Protein AF-A0A7T2W1K3-F1 (afdb_monomer_lite)

Structure (mmCIF, N/CA/C/O backbone):
data_AF-A0A7T2W1K3-F1
#
_entry.id   AF-A0A7T2W1K3-F1
#
loop_
_atom_site.group_PDB
_atom_site.id
_atom_site.type_symbol
_atom_site.label_atom_id
_atom_site.label_alt_id
_atom_site.label_comp_id
_atom_site.label_asym_id
_atom_site.label_entity_id
_atom_site.label_seq_id
_atom_site.pdbx_PDB_ins_code
_atom_site.Cartn_x
_atom_site.Cartn_y
_atom_site.Cartn_z
_atom_site.occupancy
_atom_site.B_iso_or_equiv
_atom_site.auth_seq_id
_atom_site.auth_comp_id
_atom_site.auth_asym_id
_atom_site.auth_atom_id
_atom_site.pdbx_PDB_model_num
ATOM 1 N N . MET A 1 1 ? 11.209 19.330 5.277 1.00 64.25 1 MET A N 1
ATOM 2 C CA . MET A 1 1 ? 10.875 17.981 4.778 1.00 64.25 1 MET A CA 1
ATOM 3 C C . MET A 1 1 ? 11.092 18.013 3.277 1.00 64.25 1 MET A C 1
ATOM 5 O O . MET A 1 1 ? 10.653 18.981 2.669 1.00 64.25 1 MET A O 1
ATOM 9 N N . THR A 1 2 ? 11.843 17.074 2.703 1.00 79.69 2 THR A N 1
ATOM 10 C CA . THR A 1 2 ? 11.969 16.962 1.237 1.00 79.69 2 THR A CA 1
ATOM 11 C C . THR A 1 2 ? 10.928 15.977 0.710 1.00 79.69 2 THR A C 1
ATOM 13 O O . THR A 1 2 ? 10.416 15.162 1.483 1.00 79.69 2 THR A O 1
ATOM 16 N N . ILE A 1 3 ? 10.615 16.032 -0.584 1.00 81.31 3 ILE A N 1
ATOM 17 C CA . ILE A 1 3 ? 9.674 15.090 -1.210 1.00 81.31 3 ILE A CA 1
ATOM 18 C C . ILE A 1 3 ? 10.182 13.650 -1.051 1.00 81.31 3 ILE A C 1
ATOM 20 O O . ILE A 1 3 ? 9.416 12.759 -0.705 1.00 81.31 3 ILE A O 1
ATOM 24 N N . GLU A 1 4 ? 11.488 13.430 -1.189 1.00 81.81 4 GLU A N 1
ATOM 25 C CA . GLU A 1 4 ? 12.120 12.120 -1.008 1.00 81.81 4 GLU A CA 1
ATOM 26 C C . GLU A 1 4 ? 11.916 11.583 0.412 1.00 81.81 4 GLU A C 1
ATOM 28 O O . GLU A 1 4 ? 11.613 10.406 0.595 1.00 81.81 4 GLU A O 1
ATOM 33 N N . SER A 1 5 ? 12.035 12.452 1.426 1.00 86.06 5 SER A N 1
ATOM 34 C CA . SER A 1 5 ? 11.860 12.051 2.827 1.00 86.06 5 SER A CA 1
ATOM 35 C C . SER A 1 5 ? 10.435 11.590 3.155 1.00 86.06 5 SER A C 1
ATOM 37 O O . SER A 1 5 ? 10.243 10.891 4.145 1.00 86.06 5 SER A O 1
ATOM 39 N N . LEU A 1 6 ? 9.451 11.942 2.319 1.00 89.94 6 LEU A N 1
ATOM 40 C CA . LEU A 1 6 ? 8.060 11.533 2.486 1.00 89.94 6 LEU A CA 1
ATOM 41 C C . LEU A 1 6 ? 7.854 10.042 2.191 1.00 89.94 6 LEU A C 1
ATOM 43 O O . LEU A 1 6 ? 7.043 9.388 2.838 1.00 89.94 6 LEU A O 1
ATOM 47 N N . PHE A 1 7 ? 8.602 9.500 1.228 1.00 94.69 7 PHE A N 1
ATOM 48 C CA . PHE A 1 7 ? 8.364 8.163 0.680 1.00 94.69 7 PHE A CA 1
ATOM 49 C C . PHE A 1 7 ? 9.240 7.066 1.281 1.00 94.69 7 PHE A C 1
ATOM 51 O O . PHE A 1 7 ? 9.104 5.910 0.884 1.00 94.69 7 PHE A O 1
ATOM 58 N N . VAL A 1 8 ? 10.113 7.400 2.237 1.00 94.81 8 VAL A N 1
ATOM 59 C CA . VAL A 1 8 ? 11.071 6.456 2.841 1.00 94.81 8 VAL A CA 1
ATOM 60 C C . VAL A 1 8 ? 10.370 5.190 3.331 1.00 94.81 8 VAL A C 1
ATOM 62 O O . VAL A 1 8 ? 10.750 4.100 2.920 1.00 94.81 8 VAL A O 1
ATOM 65 N N . THR A 1 9 ? 9.294 5.321 4.114 1.00 95.75 9 THR A N 1
ATOM 66 C CA . THR A 1 9 ? 8.572 4.166 4.672 1.00 95.75 9 THR A CA 1
ATOM 67 C C . THR A 1 9 ? 8.026 3.236 3.589 1.00 95.75 9 THR A C 1
ATOM 69 O O . THR A 1 9 ? 8.221 2.025 3.659 1.00 95.75 9 THR A O 1
ATOM 72 N N . SER A 1 10 ? 7.377 3.777 2.558 1.00 97.31 10 SER A N 1
ATOM 73 C CA . SER A 1 10 ? 6.815 2.953 1.484 1.00 97.31 10 SER A CA 1
ATOM 74 C C . SER A 1 10 ? 7.897 2.340 0.596 1.00 97.31 10 SER A C 1
ATOM 76 O O . SER A 1 10 ? 7.746 1.206 0.153 1.00 97.31 10 SER A O 1
ATOM 78 N N . MET A 1 11 ? 9.012 3.040 0.372 1.00 97.31 11 MET A N 1
ATOM 79 C CA . MET A 1 11 ? 10.154 2.488 -0.363 1.00 97.31 11 MET A CA 1
ATOM 80 C C . MET A 1 11 ? 10.834 1.351 0.404 1.00 97.31 11 MET A C 1
ATOM 82 O O . MET A 1 11 ? 11.150 0.329 -0.197 1.00 97.31 11 MET A O 1
ATOM 86 N N . GLU A 1 12 ? 10.994 1.473 1.724 1.00 97.44 12 GLU A N 1
ATOM 87 C CA . GLU A 1 12 ? 11.511 0.394 2.578 1.00 97.44 12 GLU A CA 1
ATOM 88 C C . GLU A 1 12 ? 10.615 -0.850 2.531 1.00 97.44 12 GLU A C 1
ATOM 90 O O . GLU A 1 12 ? 11.118 -1.974 2.451 1.00 97.44 12 GLU A O 1
ATOM 95 N N . ILE A 1 13 ? 9.291 -0.654 2.527 1.00 97.62 13 ILE A N 1
ATOM 96 C CA . ILE A 1 13 ? 8.320 -1.736 2.332 1.00 97.62 13 ILE A CA 1
ATOM 97 C C . ILE A 1 13 ? 8.559 -2.410 0.981 1.00 97.62 13 ILE A C 1
ATOM 99 O O . ILE A 1 13 ? 8.788 -3.616 0.956 1.00 97.62 13 ILE A O 1
ATOM 103 N N . ILE A 1 14 ? 8.559 -1.649 -0.120 1.00 97.88 14 ILE A N 1
ATOM 104 C CA . ILE A 1 14 ? 8.730 -2.194 -1.474 1.00 97.88 14 ILE A CA 1
ATOM 105 C C . ILE A 1 14 ? 10.069 -2.917 -1.614 1.00 97.88 14 ILE A C 1
ATOM 107 O O . ILE A 1 14 ? 10.123 -3.982 -2.222 1.00 97.88 14 ILE A O 1
ATOM 111 N N . ASP A 1 15 ? 11.158 -2.369 -1.073 1.00 97.44 15 ASP A N 1
ATOM 112 C CA . ASP A 1 15 ? 12.503 -2.928 -1.220 1.00 97.44 15 ASP A CA 1
ATOM 113 C C . ASP A 1 15 ? 12.709 -4.203 -0.387 1.00 97.44 15 ASP A C 1
ATOM 115 O O . ASP A 1 15 ? 13.547 -5.035 -0.745 1.00 97.44 15 ASP A O 1
ATOM 119 N N . SER A 1 16 ? 11.878 -4.440 0.632 1.00 96.44 16 SER A N 1
ATOM 120 C CA . SER A 1 16 ? 11.905 -5.663 1.433 1.00 96.44 16 SER A CA 1
ATOM 121 C C . SER A 1 16 ? 11.659 -6.938 0.611 1.00 96.44 16 SER A C 1
ATOM 123 O O . SER A 1 16 ? 10.907 -6.962 -0.368 1.00 96.44 16 SER A O 1
ATOM 125 N N . ASN A 1 17 ? 12.270 -8.045 1.042 1.00 94.25 17 ASN A N 1
ATOM 126 C CA . ASN A 1 17 ? 12.064 -9.374 0.451 1.00 94.25 17 ASN A CA 1
ATOM 127 C C . ASN A 1 17 ? 10.716 -10.000 0.833 1.00 94.25 17 ASN A C 1
ATOM 129 O O . ASN A 1 17 ? 10.341 -11.023 0.270 1.00 94.25 17 ASN A O 1
ATOM 133 N N . ILE A 1 18 ? 10.013 -9.419 1.808 1.00 93.19 18 ILE A N 1
ATOM 134 C CA . ILE A 1 18 ? 8.707 -9.910 2.257 1.00 93.19 18 ILE A CA 1
ATOM 135 C C . ILE A 1 18 ? 7.543 -9.240 1.527 1.00 93.19 18 ILE A C 1
ATOM 137 O O . ILE A 1 18 ? 6.429 -9.741 1.625 1.00 93.19 18 ILE A O 1
ATOM 141 N N . PHE A 1 19 ? 7.780 -8.135 0.810 1.00 95.88 19 PHE A N 1
ATOM 142 C CA . PHE A 1 19 ? 6.739 -7.399 0.096 1.00 95.88 19 PHE A CA 1
ATOM 143 C C . PHE A 1 19 ? 5.984 -8.323 -0.858 1.00 95.88 19 PHE A C 1
ATOM 145 O O . PHE A 1 19 ? 6.582 -8.879 -1.778 1.00 95.88 19 PHE A O 1
ATOM 152 N N . LEU A 1 20 ? 4.684 -8.500 -0.604 1.00 94.69 20 LEU A N 1
ATOM 153 C CA . LEU A 1 20 ? 3.807 -9.404 -1.354 1.00 94.69 20 LEU A CA 1
ATOM 154 C C . LEU A 1 20 ? 4.356 -10.840 -1.490 1.00 94.69 20 LEU A C 1
ATOM 156 O O . LEU A 1 20 ? 4.125 -11.506 -2.496 1.00 94.69 20 LEU A O 1
ATOM 160 N N . ALA A 1 21 ? 5.071 -11.332 -0.473 1.00 92.25 21 ALA A N 1
ATOM 161 C CA . ALA A 1 21 ? 5.617 -12.691 -0.437 1.00 92.25 21 ALA A CA 1
ATOM 162 C C . ALA A 1 21 ? 4.679 -13.723 0.227 1.00 92.25 21 ALA A C 1
ATOM 164 O O . ALA A 1 21 ? 5.014 -14.905 0.282 1.00 92.25 21 ALA A O 1
ATOM 165 N N . GLY A 1 22 ? 3.530 -13.296 0.771 1.00 83.25 22 GLY A N 1
ATOM 166 C CA . GLY A 1 22 ? 2.512 -14.203 1.315 1.00 83.25 22 GLY A CA 1
ATOM 167 C C . GLY A 1 22 ? 2.875 -14.866 2.645 1.00 83.25 22 GLY A C 1
ATOM 168 O O . GLY A 1 22 ? 2.473 -16.011 2.897 1.00 83.25 22 GLY A O 1
ATOM 169 N N . ASN A 1 23 ? 3.626 -14.172 3.505 1.00 81.94 23 ASN A N 1
ATOM 170 C CA . ASN A 1 23 ? 3.932 -14.664 4.850 1.00 81.94 23 ASN A CA 1
ATOM 171 C C . ASN A 1 23 ? 2.676 -14.702 5.739 1.00 81.94 23 ASN A C 1
ATOM 173 O O . ASN A 1 23 ? 1.587 -14.277 5.362 1.00 81.94 23 ASN A O 1
ATOM 177 N N . THR A 1 24 ? 2.808 -15.288 6.927 1.00 75.25 24 THR A N 1
ATOM 178 C CA . THR A 1 24 ? 1.714 -15.334 7.903 1.00 75.25 24 THR A CA 1
ATOM 179 C C . THR A 1 24 ? 1.415 -13.935 8.428 1.00 75.25 24 THR A C 1
ATOM 181 O O . THR A 1 24 ? 2.339 -13.238 8.840 1.00 75.25 24 THR A O 1
ATOM 184 N N . ILE A 1 25 ? 0.131 -13.576 8.468 1.00 75.31 25 ILE A N 1
ATOM 185 C CA . ILE A 1 25 ? -0.345 -12.339 9.090 1.00 75.31 25 ILE A CA 1
ATOM 186 C C . ILE A 1 25 ? -0.901 -12.631 10.477 1.00 75.31 25 ILE A C 1
ATOM 188 O O . ILE A 1 25 ? -1.524 -13.674 10.693 1.00 75.31 25 ILE A O 1
ATOM 192 N N . THR A 1 26 ? -0.651 -11.731 11.422 1.00 62.06 26 THR A N 1
ATOM 193 C CA . THR A 1 26 ? -1.116 -11.848 12.810 1.00 62.06 26 THR A CA 1
ATOM 194 C C . THR A 1 26 ? -2.434 -11.106 13.050 1.00 62.06 26 THR A C 1
ATOM 196 O O . THR A 1 26 ? -2.565 -9.981 12.593 1.00 62.06 26 THR A O 1
ATOM 199 N N . GLU A 1 27 ? -3.330 -11.755 13.812 1.00 68.69 27 GLU A N 1
ATOM 200 C CA . GLU A 1 27 ? -4.531 -11.291 14.552 1.00 68.69 27 GLU A CA 1
ATOM 201 C C . GLU A 1 27 ? -5.513 -10.289 13.891 1.00 68.69 27 GLU A C 1
ATOM 203 O O . GLU A 1 27 ? -5.136 -9.281 13.309 1.00 68.69 27 GLU A O 1
ATOM 208 N N . ASN A 1 28 ? -6.822 -10.552 14.046 1.00 74.94 28 ASN A N 1
ATOM 209 C CA . ASN A 1 28 ? -7.947 -9.723 13.565 1.00 74.94 28 ASN A CA 1
ATOM 210 C C . ASN A 1 28 ? -7.931 -9.407 12.055 1.00 74.94 28 ASN A C 1
ATOM 212 O O . ASN A 1 28 ? -8.306 -8.311 11.632 1.00 74.94 28 ASN A O 1
ATOM 216 N N . THR A 1 29 ? -7.488 -10.369 11.241 1.00 86.69 29 THR A N 1
ATOM 217 C CA . THR A 1 29 ? -7.547 -10.296 9.777 1.00 86.69 29 THR A CA 1
ATOM 218 C C . THR A 1 29 ? -8.221 -11.537 9.203 1.00 86.69 29 THR A C 1
ATOM 220 O O . THR A 1 29 ? -8.013 -12.660 9.674 1.00 86.69 29 THR A O 1
ATOM 223 N N . ILE A 1 30 ? -9.014 -11.343 8.154 1.00 91.25 30 ILE A N 1
ATOM 224 C CA . ILE A 1 30 ? -9.581 -12.432 7.361 1.00 91.25 30 ILE A CA 1
ATOM 225 C C . ILE A 1 30 ? -8.630 -12.691 6.197 1.00 91.25 30 ILE A C 1
ATOM 227 O O . ILE A 1 30 ? -8.388 -11.812 5.376 1.00 91.25 30 ILE A O 1
ATOM 231 N N . VAL A 1 31 ? -8.083 -13.902 6.108 1.00 92.56 31 VAL A N 1
ATOM 232 C CA . VAL A 1 31 ? -7.177 -14.271 5.013 1.00 92.56 31 VAL A CA 1
ATOM 233 C C . VAL A 1 31 ? -7.975 -14.784 3.817 1.00 92.56 31 VAL A C 1
ATOM 235 O O . VAL A 1 31 ? -8.589 -15.848 3.899 1.00 92.56 31 VAL A O 1
ATOM 238 N N . GLU A 1 32 ? -7.882 -14.082 2.690 1.00 91.31 32 GLU A N 1
ATOM 239 C CA . GLU A 1 32 ? -8.351 -14.540 1.382 1.00 91.31 32 GLU A CA 1
ATOM 240 C C . GLU A 1 32 ? -7.183 -15.161 0.596 1.00 91.31 32 GLU A C 1
ATOM 242 O O . GLU A 1 32 ? -6.073 -14.628 0.541 1.00 91.31 32 GLU A O 1
ATOM 247 N N . ARG A 1 33 ? -7.405 -16.334 -0.002 1.00 90.31 33 ARG A N 1
ATOM 248 C CA . ARG A 1 33 ? -6.391 -17.070 -0.784 1.00 90.31 33 ARG A CA 1
ATOM 249 C C . ARG A 1 33 ? -6.721 -17.145 -2.267 1.00 90.31 33 ARG A C 1
ATOM 251 O O . ARG A 1 33 ? -5.862 -17.515 -3.061 1.00 90.31 33 ARG A O 1
ATOM 258 N N . ASN A 1 34 ? -7.952 -16.835 -2.644 1.00 91.69 34 ASN A N 1
ATOM 259 C CA . ASN A 1 34 ? -8.407 -16.789 -4.012 1.00 91.69 34 ASN A CA 1
ATOM 260 C C . ASN A 1 34 ? -8.129 -15.392 -4.587 1.00 91.69 34 ASN A C 1
ATOM 262 O O . ASN A 1 34 ? -8.778 -14.425 -4.184 1.00 91.69 34 ASN A O 1
ATOM 266 N N . PRO A 1 35 ? -7.204 -15.269 -5.553 1.00 93.19 35 PRO A N 1
ATOM 267 C CA . PRO A 1 35 ? -6.843 -13.974 -6.117 1.00 93.19 35 PRO A CA 1
ATOM 268 C C . PRO A 1 35 ? -8.014 -13.290 -6.825 1.00 93.19 35 PRO A C 1
ATOM 270 O O . PRO A 1 35 ? -8.094 -12.070 -6.799 1.00 93.19 35 PRO A O 1
ATOM 273 N N . ARG A 1 36 ? -8.952 -14.052 -7.408 1.00 91.56 36 ARG A N 1
ATOM 274 C CA . ARG A 1 36 ? -10.136 -13.465 -8.052 1.00 91.56 36 ARG A CA 1
ATOM 275 C C . ARG A 1 36 ? -11.055 -12.816 -7.030 1.00 91.56 36 ARG A C 1
ATOM 277 O O . ARG A 1 36 ? -11.429 -11.676 -7.217 1.00 91.56 36 ARG A O 1
ATOM 284 N N . ILE A 1 37 ? -11.325 -13.503 -5.919 1.00 90.88 37 ILE A N 1
ATOM 285 C CA . ILE A 1 37 ? -12.142 -12.935 -4.838 1.00 90.88 37 ILE A CA 1
ATOM 286 C C . ILE A 1 37 ? -11.448 -11.710 -4.236 1.00 90.88 37 ILE A C 1
ATOM 288 O O . ILE A 1 37 ? -12.110 -10.729 -3.942 1.00 90.88 37 ILE A O 1
ATOM 292 N N . ALA A 1 38 ? -10.121 -11.731 -4.085 1.00 92.56 38 ALA A N 1
ATOM 293 C CA . ALA A 1 38 ? -9.381 -10.567 -3.603 1.00 92.56 38 ALA A CA 1
ATOM 294 C C . ALA A 1 38 ? -9.478 -9.360 -4.553 1.00 92.56 38 ALA A C 1
ATOM 296 O O . ALA A 1 38 ? -9.666 -8.241 -4.085 1.00 92.56 38 ALA A O 1
ATOM 297 N N . LEU A 1 39 ? -9.371 -9.583 -5.867 1.00 92.19 39 LEU A N 1
ATOM 298 C CA . LEU A 1 39 ? -9.581 -8.541 -6.876 1.00 92.19 39 LEU A CA 1
ATOM 299 C C . LEU A 1 39 ? -11.021 -8.023 -6.839 1.00 92.19 39 LEU A C 1
ATOM 301 O O . LEU A 1 39 ? -11.221 -6.817 -6.753 1.00 92.19 39 LEU A O 1
ATOM 305 N N . ASP A 1 40 ? -12.004 -8.923 -6.799 1.00 89.75 40 ASP A N 1
ATOM 306 C CA . ASP A 1 40 ? -13.421 -8.567 -6.715 1.00 89.75 40 ASP A CA 1
ATOM 307 C C . ASP A 1 40 ? -13.718 -7.768 -5.436 1.00 89.75 40 ASP A C 1
ATOM 309 O O . ASP A 1 40 ? -14.415 -6.770 -5.492 1.00 89.75 40 ASP A O 1
ATOM 313 N N . LEU A 1 41 ? -13.152 -8.127 -4.281 1.00 89.62 41 LEU A N 1
ATOM 314 C CA . LEU A 1 41 ? -13.321 -7.357 -3.040 1.00 89.62 41 LEU A CA 1
ATOM 315 C C . LEU A 1 41 ? -12.689 -5.959 -3.122 1.00 89.62 41 LEU A C 1
ATOM 317 O O . LEU A 1 41 ? -13.223 -5.004 -2.553 1.00 89.62 41 LEU A O 1
ATOM 321 N N . ALA A 1 42 ? -11.557 -5.837 -3.817 1.00 89.25 42 ALA A N 1
ATOM 322 C CA . ALA A 1 42 ? -10.853 -4.571 -3.952 1.00 89.25 42 ALA A CA 1
ATOM 323 C C . ALA A 1 42 ? -11.510 -3.634 -4.982 1.00 89.25 42 ALA A C 1
ATOM 325 O O . ALA A 1 42 ? -11.406 -2.414 -4.828 1.00 89.25 42 ALA A O 1
ATOM 326 N N . GLN A 1 43 ? -12.159 -4.198 -6.010 1.00 82.38 43 GLN A N 1
ATOM 327 C CA . GLN A 1 43 ? -12.574 -3.496 -7.232 1.00 82.38 43 GLN A CA 1
ATOM 328 C C . GLN A 1 43 ? -14.088 -3.544 -7.512 1.00 82.38 43 GLN A C 1
ATOM 330 O O . GLN A 1 43 ? -14.598 -2.638 -8.170 1.00 82.38 43 GLN A O 1
ATOM 335 N N . ASP A 1 44 ? -14.814 -4.555 -7.025 1.00 70.81 44 ASP A N 1
ATOM 336 C CA . ASP A 1 44 ? -16.246 -4.770 -7.272 1.00 70.81 44 ASP A CA 1
ATOM 337 C C . ASP A 1 44 ? -17.106 -4.598 -6.001 1.00 70.81 44 ASP A C 1
ATOM 339 O O . ASP A 1 44 ? -16.852 -5.116 -4.914 1.00 70.81 44 ASP A O 1
ATOM 343 N N . GLN A 1 45 ? -18.173 -3.819 -6.160 1.00 61.16 45 GLN A N 1
ATOM 344 C CA . GLN A 1 45 ? -18.897 -3.097 -5.117 1.00 61.16 45 GLN A CA 1
ATOM 345 C C . GLN A 1 45 ? -20.265 -3.721 -4.780 1.00 61.16 45 GLN A C 1
ATOM 347 O O . GLN A 1 45 ? -21.259 -3.015 -4.599 1.00 61.16 45 GLN A O 1
ATOM 352 N N . GLY A 1 46 ? -20.361 -5.052 -4.750 1.00 57.59 46 GLY A N 1
ATOM 353 C CA . GLY A 1 46 ? -21.666 -5.728 -4.797 1.00 57.59 46 GLY A CA 1
ATOM 354 C C . GLY A 1 46 ? -21.943 -6.817 -3.766 1.00 57.59 46 GLY A C 1
ATOM 355 O O . GLY A 1 46 ? -23.011 -7.428 -3.834 1.00 57.59 46 GLY A O 1
ATOM 356 N N . ILE A 1 47 ? -21.033 -7.110 -2.834 1.00 61.03 47 ILE A N 1
ATOM 357 C CA . ILE A 1 47 ? -21.220 -8.235 -1.907 1.00 61.03 47 ILE A CA 1
ATOM 358 C C . ILE A 1 47 ? -21.875 -7.737 -0.612 1.00 61.03 47 ILE A C 1
ATOM 360 O O . ILE A 1 47 ? -21.320 -6.929 0.130 1.00 61.03 47 ILE A O 1
ATOM 364 N N . GLN A 1 48 ? -23.078 -8.239 -0.328 1.00 53.59 48 GLN A N 1
ATOM 365 C CA . GLN A 1 48 ? -23.770 -8.015 0.942 1.00 53.59 48 GLN A CA 1
ATOM 366 C C . GLN A 1 48 ? -22.848 -8.445 2.107 1.00 53.59 48 GLN A C 1
ATOM 368 O O . GLN A 1 48 ? -22.273 -9.525 2.032 1.00 53.59 48 GLN A O 1
ATOM 373 N N . GLU A 1 49 ? -22.726 -7.617 3.159 1.00 64.12 49 GLU A N 1
ATOM 374 C CA . GLU A 1 49 ? -21.827 -7.754 4.341 1.00 64.12 49 GLU A CA 1
ATOM 375 C C . GLU A 1 49 ? -20.444 -7.067 4.275 1.00 64.12 49 GLU A C 1
ATOM 377 O O . GLU A 1 49 ? -19.738 -7.057 5.290 1.00 64.12 49 GLU A O 1
ATOM 382 N N . PHE A 1 50 ? -20.064 -6.445 3.156 1.00 65.25 50 PHE A N 1
ATOM 383 C CA . PHE A 1 50 ? -18.761 -5.778 3.006 1.00 65.25 50 PHE A CA 1
ATOM 384 C C . PHE A 1 50 ? -18.915 -4.270 2.799 1.00 65.25 50 PHE A C 1
ATOM 386 O O . PHE A 1 50 ? -19.843 -3.818 2.126 1.00 65.25 50 PHE A O 1
ATOM 393 N N . GLU A 1 51 ? -18.007 -3.489 3.382 1.00 70.00 51 GLU A N 1
ATOM 394 C CA . GLU A 1 51 ? -17.855 -2.086 3.000 1.00 70.00 51 GLU A CA 1
ATOM 395 C C . GLU A 1 51 ? -17.130 -1.985 1.659 1.00 70.00 51 GLU A C 1
ATOM 397 O O . GLU A 1 51 ? -16.257 -2.794 1.338 1.00 70.00 51 GLU A O 1
ATOM 402 N N . LEU A 1 52 ? -17.479 -0.959 0.885 1.00 82.75 52 LEU A N 1
ATOM 403 C CA . LEU A 1 52 ? -16.821 -0.675 -0.381 1.00 82.75 52 LEU A CA 1
ATOM 404 C C . LEU A 1 52 ? -15.385 -0.234 -0.107 1.00 82.75 52 LEU A C 1
ATOM 406 O O . LEU A 1 52 ? -15.143 0.850 0.427 1.00 82.75 52 LEU A O 1
ATOM 410 N N . TRP A 1 53 ? -14.432 -1.095 -0.462 1.00 86.56 53 TRP A N 1
ATOM 411 C CA . TRP A 1 53 ? -13.018 -0.907 -0.145 1.00 86.56 53 TRP A CA 1
ATOM 412 C C . TRP A 1 53 ? -12.464 0.414 -0.687 1.00 86.56 53 TRP A C 1
ATOM 414 O O . TRP A 1 53 ? -11.716 1.115 -0.004 1.00 86.56 53 TRP A O 1
ATOM 424 N N . THR A 1 54 ? -12.854 0.782 -1.906 1.00 85.56 54 THR A N 1
ATOM 425 C CA . THR A 1 54 ? -12.504 2.064 -2.529 1.00 85.56 54 THR A CA 1
ATOM 426 C C . THR A 1 54 ? -13.035 3.249 -1.734 1.00 85.56 54 THR A C 1
ATOM 428 O O . THR A 1 54 ? -12.279 4.175 -1.452 1.00 85.56 54 THR A O 1
ATOM 431 N N . ASP A 1 55 ? -14.299 3.200 -1.317 1.00 88.12 55 ASP A N 1
ATOM 432 C CA . ASP A 1 55 ? -14.979 4.321 -0.668 1.00 88.12 55 ASP A CA 1
ATOM 433 C C . ASP A 1 55 ? -14.418 4.547 0.738 1.00 88.12 55 ASP A C 1
ATOM 435 O O . ASP A 1 55 ? -14.135 5.684 1.120 1.00 88.12 55 ASP A O 1
ATOM 439 N N . LEU A 1 56 ? -14.173 3.464 1.486 1.00 89.56 56 LEU A N 1
ATOM 440 C CA . LEU A 1 56 ? -13.528 3.526 2.797 1.00 89.56 56 LEU A CA 1
ATOM 441 C C . LEU A 1 56 ? -12.125 4.146 2.691 1.00 89.56 56 LEU A C 1
ATOM 443 O O . LEU A 1 56 ? -11.796 5.089 3.421 1.00 89.56 56 LEU A O 1
ATOM 447 N N . ARG A 1 57 ? -11.305 3.659 1.745 1.00 91.81 57 ARG A N 1
ATOM 448 C CA . ARG A 1 57 ? -9.961 4.202 1.490 1.00 91.81 57 ARG A CA 1
ATOM 449 C C . ARG A 1 57 ? -10.015 5.669 1.081 1.00 91.81 57 ARG A C 1
ATOM 451 O O . ARG A 1 57 ? -9.212 6.461 1.578 1.00 91.81 57 ARG A O 1
ATOM 458 N N . GLU A 1 58 ? -10.942 6.054 0.209 1.00 91.00 58 GLU A N 1
ATOM 459 C CA . GLU A 1 58 ? -11.078 7.430 -0.270 1.00 91.00 58 GLU A CA 1
ATOM 460 C C . GLU A 1 58 ? -11.519 8.374 0.853 1.00 91.00 58 GLU A C 1
ATOM 462 O O . GLU A 1 58 ? -10.907 9.432 1.046 1.00 91.00 58 GLU A O 1
ATOM 467 N N . GLN A 1 59 ? -12.512 7.971 1.652 1.00 92.38 59 GLN A N 1
ATOM 468 C CA . GLN A 1 59 ? -13.004 8.746 2.788 1.00 92.38 59 GLN A CA 1
ATOM 469 C C . GLN A 1 59 ? -11.883 9.040 3.790 1.00 92.38 59 GLN A C 1
ATOM 471 O O . GLN A 1 59 ? -11.701 10.188 4.199 1.00 92.38 59 GLN A O 1
ATOM 476 N N . ILE A 1 60 ? -11.103 8.029 4.174 1.00 92.69 60 ILE A N 1
ATOM 477 C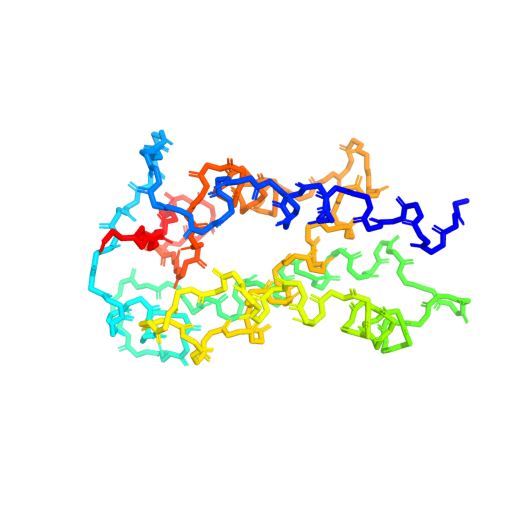 CA . ILE A 1 60 ? -10.013 8.205 5.144 1.00 92.69 60 ILE A CA 1
ATOM 478 C C . ILE A 1 60 ? -8.857 8.995 4.517 1.00 92.69 60 ILE A C 1
ATOM 480 O O . ILE A 1 60 ? -8.279 9.881 5.155 1.00 92.69 60 ILE A O 1
ATOM 484 N N . THR A 1 61 ? -8.551 8.751 3.240 1.00 92.94 61 THR A N 1
ATOM 485 C CA . THR A 1 61 ? -7.528 9.513 2.514 1.00 92.94 61 THR A CA 1
ATOM 486 C C . THR A 1 61 ? -7.883 10.991 2.407 1.00 92.94 61 THR A C 1
ATOM 488 O O . THR A 1 61 ? -6.987 11.832 2.452 1.00 92.94 61 THR A O 1
ATOM 491 N N . LYS A 1 62 ? -9.166 11.359 2.310 1.00 92.81 62 LYS A N 1
ATOM 492 C CA . LYS A 1 62 ? -9.583 12.768 2.333 1.00 92.81 62 LYS A CA 1
ATOM 493 C C . LYS A 1 62 ? -9.085 13.479 3.592 1.00 92.81 62 LYS A C 1
ATOM 495 O O . LYS A 1 62 ? -8.473 14.539 3.474 1.00 92.81 62 LYS A O 1
ATOM 500 N N . ASN A 1 63 ? -9.229 12.849 4.759 1.00 90.88 63 ASN A N 1
ATOM 501 C CA . ASN A 1 63 ? -8.729 13.405 6.015 1.00 90.88 63 ASN A CA 1
ATOM 502 C C . ASN A 1 63 ? -7.204 13.585 5.976 1.00 90.88 63 ASN A C 1
ATOM 504 O O . ASN A 1 63 ? -6.671 14.543 6.530 1.00 90.88 63 ASN A O 1
ATOM 508 N N . ILE A 1 64 ? -6.459 12.639 5.390 1.00 92.44 64 ILE A N 1
ATOM 509 C CA . ILE A 1 64 ? -4.995 12.750 5.229 1.00 92.44 64 ILE A CA 1
ATOM 510 C C . ILE A 1 64 ? -4.650 13.919 4.301 1.00 92.44 64 ILE A C 1
ATOM 512 O O . ILE A 1 64 ? -3.801 14.743 4.638 1.00 92.44 64 ILE A O 1
ATOM 516 N N . ASN A 1 65 ? -5.345 14.026 3.167 1.00 91.38 65 ASN A N 1
ATOM 517 C CA . ASN A 1 65 ? -5.107 15.063 2.171 1.00 91.38 65 ASN A CA 1
ATOM 518 C C . ASN A 1 65 ? -5.285 16.467 2.763 1.00 91.38 65 ASN A C 1
ATOM 520 O O . ASN A 1 65 ? -4.431 17.319 2.546 1.00 91.38 65 ASN A O 1
ATOM 524 N N . GLU A 1 66 ? -6.348 16.689 3.542 1.00 90.75 66 GLU A N 1
ATOM 525 C CA . GLU A 1 66 ? -6.644 17.976 4.195 1.00 90.75 66 GLU A CA 1
ATOM 526 C C . GLU A 1 66 ? -5.557 18.424 5.189 1.00 90.75 66 GLU A C 1
ATOM 528 O O . GLU A 1 66 ? -5.437 19.613 5.473 1.00 90.75 66 GLU A O 1
ATOM 533 N N . ARG A 1 67 ? -4.753 17.488 5.713 1.00 90.19 67 ARG A N 1
ATOM 534 C CA . ARG A 1 67 ? -3.656 17.774 6.654 1.00 90.19 67 ARG A CA 1
ATOM 535 C C . ARG A 1 67 ? -2.303 17.995 5.980 1.00 90.19 67 ARG A C 1
ATOM 537 O O . ARG A 1 67 ? -1.416 18.562 6.610 1.00 90.19 67 ARG A O 1
ATOM 544 N N . ILE A 1 68 ? -2.125 17.506 4.754 1.00 88.81 68 ILE A N 1
ATOM 545 C CA . ILE A 1 68 ? -0.825 17.486 4.065 1.00 88.81 68 ILE A CA 1
ATOM 546 C C . ILE A 1 68 ? -0.767 18.499 2.931 1.00 88.81 68 ILE A C 1
ATOM 548 O O . ILE A 1 68 ? 0.258 19.151 2.745 1.00 88.81 68 ILE A O 1
ATOM 552 N N . PHE A 1 69 ? -1.836 18.594 2.146 1.00 89.06 69 PHE A N 1
ATOM 553 C CA . PHE A 1 69 ? -1.836 19.393 0.933 1.00 89.06 69 PHE A CA 1
ATOM 554 C C . PHE A 1 69 ? -2.309 20.815 1.208 1.00 89.06 69 PHE A C 1
ATOM 556 O O . PHE A 1 69 ? -3.288 21.047 1.915 1.00 89.06 69 PHE A O 1
ATOM 563 N N . ASP A 1 70 ? -1.608 21.762 0.599 1.00 85.19 70 ASP A N 1
ATOM 564 C CA . ASP A 1 70 ? -1.876 23.192 0.667 1.00 85.19 70 ASP A CA 1
ATOM 565 C C . ASP A 1 70 ? -1.605 23.837 -0.707 1.00 85.19 70 ASP A C 1
ATOM 567 O O . ASP A 1 70 ? -1.567 23.155 -1.732 1.00 85.19 70 ASP A O 1
ATOM 571 N N . SER A 1 71 ? -1.432 25.160 -0.765 1.00 77.75 71 SER A N 1
ATOM 572 C CA . SER A 1 71 ? -1.126 25.851 -2.025 1.00 77.75 71 SER A CA 1
ATOM 573 C C . SER A 1 71 ? 0.264 25.546 -2.599 1.00 77.75 71 SER A C 1
ATOM 575 O O . SER A 1 71 ? 0.506 25.850 -3.762 1.00 77.75 71 SER A O 1
ATOM 577 N N . ASN A 1 72 ? 1.186 25.015 -1.795 1.00 80.88 72 ASN A N 1
ATOM 578 C CA . ASN A 1 72 ? 2.574 24.751 -2.171 1.00 80.88 72 ASN A CA 1
ATOM 579 C C . ASN A 1 72 ? 2.820 23.275 -2.493 1.00 80.88 72 ASN A C 1
ATOM 581 O O . ASN A 1 72 ? 3.702 22.969 -3.293 1.00 80.88 72 ASN A O 1
ATOM 585 N N . LEU A 1 73 ? 2.069 22.365 -1.870 1.00 83.12 73 LEU A N 1
ATOM 586 C CA . LEU A 1 73 ? 2.154 20.933 -2.127 1.00 83.12 73 LEU A CA 1
ATOM 587 C C . LEU A 1 73 ? 0.887 20.444 -2.829 1.00 83.12 73 LEU A C 1
ATOM 589 O O . LEU A 1 73 ? -0.181 20.347 -2.226 1.00 83.12 73 LEU A O 1
ATOM 593 N N . VAL A 1 74 ? 1.018 20.093 -4.108 1.00 89.44 74 VAL A N 1
ATOM 594 C CA . VAL A 1 74 ? -0.102 19.659 -4.950 1.00 89.44 74 VAL A CA 1
ATOM 595 C C . VAL A 1 74 ? -0.152 18.133 -5.031 1.00 89.44 74 VAL A C 1
ATOM 597 O O . VAL A 1 74 ? 0.803 17.484 -5.462 1.00 89.44 74 VAL A O 1
ATOM 600 N N . LYS A 1 75 ? -1.301 17.544 -4.671 1.00 90.75 75 LYS A N 1
ATOM 601 C CA . LYS A 1 75 ? -1.507 16.082 -4.656 1.00 90.75 75 LYS A CA 1
ATOM 602 C C . LYS A 1 75 ? -1.159 15.410 -5.983 1.00 90.75 75 LYS A C 1
ATOM 604 O O . LYS A 1 75 ? -0.501 14.378 -5.973 1.00 90.75 75 LYS A O 1
ATOM 609 N N . SER A 1 76 ? -1.597 15.966 -7.111 1.00 91.88 76 SER A N 1
ATOM 610 C CA . SER A 1 76 ? -1.367 15.365 -8.433 1.00 91.88 76 SER A CA 1
ATOM 611 C C . SER A 1 76 ? 0.112 15.341 -8.823 1.00 91.88 76 SER A C 1
ATOM 613 O O . SER A 1 76 ? 0.571 14.355 -9.393 1.00 91.88 76 SER A O 1
ATOM 615 N N . GLU A 1 77 ? 0.869 16.387 -8.491 1.00 92.69 77 GLU A N 1
ATOM 616 C CA . GLU A 1 77 ? 2.309 16.458 -8.760 1.00 92.69 77 GLU A CA 1
ATOM 617 C C . GLU A 1 77 ? 3.079 15.458 -7.902 1.00 92.69 77 GLU A C 1
ATOM 619 O O . GLU A 1 77 ? 3.924 14.717 -8.404 1.00 92.69 77 GLU A O 1
ATOM 624 N N . LEU A 1 78 ? 2.734 15.386 -6.615 1.00 93.62 78 LEU A N 1
ATOM 625 C CA . LEU A 1 78 ? 3.349 14.454 -5.684 1.00 93.62 78 LEU A CA 1
ATOM 626 C C . LEU A 1 78 ? 3.014 12.995 -6.027 1.00 93.62 78 LEU A C 1
ATOM 628 O O . LEU A 1 78 ? 3.882 12.127 -5.957 1.00 93.62 78 LEU A O 1
ATOM 632 N N . LEU A 1 79 ? 1.771 12.727 -6.432 1.00 94.69 79 LEU A N 1
ATOM 633 C CA . LEU A 1 79 ? 1.346 11.410 -6.893 1.00 94.69 79 LEU A CA 1
ATOM 634 C C . LEU A 1 79 ? 2.106 11.011 -8.161 1.00 94.69 79 LEU A C 1
ATOM 636 O O . LEU A 1 79 ? 2.610 9.897 -8.234 1.00 94.69 79 LEU A O 1
ATOM 640 N N . LYS A 1 80 ? 2.264 11.923 -9.128 1.00 95.06 80 LYS A N 1
ATOM 641 C CA . LYS A 1 80 ? 3.072 11.667 -10.326 1.00 95.06 80 LYS A CA 1
ATOM 642 C C . LYS A 1 80 ? 4.516 11.311 -9.966 1.00 95.06 80 LYS A C 1
ATOM 644 O O . LYS A 1 80 ? 5.023 10.305 -10.447 1.00 95.06 80 LYS A O 1
ATOM 649 N N . TYR A 1 81 ? 5.146 12.095 -9.089 1.00 94.75 81 TYR A N 1
ATOM 650 C CA . TYR A 1 81 ? 6.503 11.811 -8.615 1.00 94.75 81 TYR A CA 1
ATOM 651 C C . TYR A 1 81 ? 6.601 10.419 -7.976 1.00 94.75 81 TYR A C 1
ATOM 653 O O . TYR A 1 81 ? 7.540 9.673 -8.248 1.00 94.75 81 TYR A O 1
ATOM 661 N N . TRP A 1 82 ? 5.620 10.053 -7.144 1.00 96.12 82 TRP A N 1
ATOM 662 C CA . TRP A 1 82 ? 5.544 8.724 -6.541 1.00 96.12 82 TRP A CA 1
ATOM 663 C C . TRP A 1 82 ? 5.480 7.614 -7.592 1.00 96.12 82 TRP A C 1
ATOM 665 O O . TRP A 1 82 ? 6.270 6.673 -7.526 1.00 96.12 82 TRP A O 1
ATOM 675 N N . TYR A 1 83 ? 4.572 7.727 -8.564 1.00 96.19 83 TYR A N 1
ATOM 676 C CA . TYR A 1 83 ? 4.441 6.741 -9.636 1.00 96.19 83 TYR A CA 1
ATOM 677 C C . TYR A 1 83 ? 5.752 6.598 -10.415 1.00 96.19 83 TYR A C 1
ATOM 679 O O . TYR A 1 83 ? 6.253 5.482 -10.539 1.00 96.19 83 TYR A O 1
ATOM 687 N N . ASP A 1 84 ? 6.361 7.710 -10.837 1.00 95.62 84 ASP A N 1
ATOM 688 C CA . ASP A 1 84 ? 7.637 7.704 -11.564 1.00 95.62 84 ASP A CA 1
ATOM 689 C C . ASP A 1 84 ? 8.755 6.998 -10.766 1.00 95.62 84 ASP A C 1
ATOM 691 O O . ASP A 1 84 ? 9.589 6.292 -11.338 1.00 95.62 84 ASP A O 1
ATOM 695 N N . ALA A 1 85 ? 8.769 7.147 -9.436 1.00 95.31 85 ALA A N 1
ATOM 696 C CA . ALA A 1 85 ? 9.781 6.553 -8.565 1.00 95.31 85 ALA A CA 1
ATOM 697 C C . ALA A 1 85 ? 9.526 5.072 -8.221 1.00 95.31 85 ALA A C 1
ATOM 699 O O . ALA A 1 85 ? 10.478 4.302 -8.059 1.00 95.31 85 ALA A O 1
ATOM 700 N N . ALA A 1 86 ? 8.263 4.670 -8.060 1.00 97.25 86 ALA A N 1
ATOM 701 C CA . ALA A 1 86 ? 7.894 3.375 -7.488 1.00 97.25 86 ALA A CA 1
ATOM 702 C C . ALA A 1 86 ? 7.450 2.330 -8.525 1.00 97.25 86 ALA A C 1
ATOM 704 O O . ALA A 1 86 ? 7.556 1.138 -8.235 1.00 97.25 86 ALA A O 1
ATOM 705 N N . PHE A 1 87 ? 6.994 2.742 -9.718 1.00 96.25 87 PHE A N 1
ATOM 706 C CA . PHE A 1 87 ? 6.289 1.862 -10.668 1.00 96.25 87 PHE A CA 1
ATOM 707 C C . PHE A 1 87 ? 7.051 0.589 -10.993 1.00 96.25 87 PHE A C 1
ATOM 709 O O . PHE A 1 87 ? 6.617 -0.503 -10.635 1.00 96.25 87 PHE A O 1
ATOM 716 N N . ASN A 1 88 ? 8.255 0.726 -11.544 1.00 97.44 88 ASN A N 1
ATOM 717 C CA . ASN A 1 88 ? 9.058 -0.435 -11.917 1.00 97.44 88 ASN A CA 1
ATOM 718 C C . ASN A 1 88 ? 9.391 -1.327 -10.708 1.00 97.44 88 ASN A C 1
ATOM 720 O O . ASN A 1 88 ? 9.563 -2.532 -10.858 1.00 97.44 88 ASN A O 1
ATOM 724 N N . LYS A 1 89 ? 9.522 -0.771 -9.497 1.00 97.50 89 LYS A N 1
ATOM 725 C CA . LYS A 1 89 ? 9.831 -1.573 -8.302 1.00 97.50 89 LYS A CA 1
ATOM 726 C C . LYS A 1 89 ? 8.637 -2.433 -7.887 1.00 97.50 89 LYS A C 1
ATOM 728 O O . LYS A 1 89 ? 8.829 -3.604 -7.565 1.00 97.50 89 LYS A O 1
ATOM 733 N N . ILE A 1 90 ? 7.433 -1.862 -7.912 1.00 98.06 90 ILE A N 1
ATOM 734 C CA . ILE A 1 90 ? 6.189 -2.571 -7.594 1.00 98.06 90 ILE A CA 1
ATOM 735 C C . ILE A 1 90 ? 5.866 -3.578 -8.700 1.00 98.06 90 ILE A C 1
ATOM 737 O O . ILE A 1 90 ? 5.670 -4.753 -8.400 1.00 98.06 90 ILE A O 1
ATOM 741 N N . GLU A 1 91 ? 5.906 -3.162 -9.968 1.00 97.38 91 GLU A N 1
ATOM 742 C CA . GLU A 1 91 ? 5.641 -4.014 -11.137 1.00 97.38 91 GLU A CA 1
ATOM 743 C C . GLU A 1 91 ? 6.534 -5.266 -11.156 1.00 97.38 91 GLU A C 1
ATOM 745 O O . GLU A 1 91 ? 6.068 -6.369 -11.428 1.00 97.38 91 GLU A O 1
ATOM 750 N N . ASN A 1 92 ? 7.813 -5.134 -10.792 1.00 96.38 92 ASN A N 1
ATOM 751 C CA . ASN A 1 92 ? 8.736 -6.272 -10.754 1.00 96.38 92 ASN A CA 1
ATOM 752 C C . ASN A 1 92 ? 8.479 -7.257 -9.599 1.00 96.38 92 ASN A C 1
ATOM 754 O O . ASN A 1 92 ? 8.997 -8.375 -9.635 1.00 96.38 92 ASN A O 1
ATOM 758 N N . LYS A 1 93 ? 7.736 -6.855 -8.562 1.00 96.06 93 LYS A N 1
ATOM 759 C CA . LYS A 1 93 ? 7.477 -7.672 -7.365 1.00 96.06 93 LYS A CA 1
ATOM 760 C C . LYS A 1 93 ? 6.028 -8.134 -7.237 1.00 96.06 93 LYS A C 1
ATOM 762 O O . LYS A 1 93 ? 5.768 -9.065 -6.478 1.00 96.06 93 LYS A O 1
ATOM 767 N N . ILE A 1 94 ? 5.092 -7.515 -7.953 1.00 95.94 94 ILE A N 1
ATOM 768 C CA . ILE A 1 94 ? 3.678 -7.863 -7.849 1.00 95.94 94 ILE A CA 1
ATOM 769 C C . ILE A 1 94 ? 3.429 -9.307 -8.337 1.00 95.94 94 ILE A C 1
ATOM 771 O O . ILE A 1 94 ? 3.876 -9.699 -9.422 1.00 95.94 94 ILE A O 1
ATOM 775 N N . PRO A 1 95 ? 2.712 -10.140 -7.563 1.00 95.00 95 PRO A N 1
ATOM 776 C CA . PRO A 1 95 ? 2.331 -11.474 -8.006 1.00 95.00 95 PRO A CA 1
ATOM 777 C C . PRO A 1 95 ? 1.403 -11.407 -9.224 1.00 95.00 95 PRO A C 1
ATOM 779 O O . PRO A 1 95 ? 0.380 -10.728 -9.194 1.00 95.00 95 PRO A O 1
ATOM 782 N N . LYS A 1 96 ? 1.695 -12.200 -10.265 1.00 94.94 96 LYS A N 1
ATOM 783 C CA . LYS A 1 96 ? 0.916 -12.227 -11.525 1.00 94.94 96 LYS A CA 1
ATOM 784 C C . LYS A 1 96 ? -0.592 -12.395 -11.328 1.00 94.94 96 LYS A C 1
ATOM 786 O O . LYS A 1 96 ? -1.375 -11.887 -12.116 1.00 94.94 96 LYS A O 1
ATOM 791 N N . GLN A 1 97 ? -0.984 -13.135 -10.296 1.00 94.56 97 GLN A N 1
ATOM 792 C CA . GLN A 1 97 ? -2.377 -13.436 -9.975 1.00 94.56 97 GLN A CA 1
ATOM 793 C C . GLN A 1 97 ? -3.201 -12.227 -9.517 1.00 94.56 97 GLN A C 1
ATOM 795 O O . GLN A 1 97 ? -4.421 -12.295 -9.576 1.00 94.56 97 GLN A O 1
ATOM 800 N N . ILE A 1 98 ? -2.548 -11.145 -9.088 1.00 94.94 98 ILE A N 1
ATOM 801 C CA . ILE A 1 98 ? -3.183 -9.886 -8.675 1.00 94.94 98 ILE A CA 1
ATOM 802 C C . ILE A 1 98 ? -2.596 -8.688 -9.432 1.00 94.94 98 ILE A C 1
ATOM 804 O O . ILE A 1 98 ? -2.633 -7.570 -8.935 1.00 94.94 98 ILE A O 1
ATOM 808 N N . TYR A 1 99 ? -2.018 -8.910 -10.618 1.00 96.00 99 TYR A N 1
ATOM 809 C CA . TYR A 1 99 ? -1.404 -7.836 -11.407 1.00 96.00 99 TYR A CA 1
ATOM 810 C C . TYR A 1 99 ? -2.386 -6.685 -11.683 1.00 96.00 99 TYR A C 1
ATOM 812 O O . TYR A 1 99 ? -1.998 -5.521 -11.648 1.00 96.00 99 TYR A O 1
ATOM 820 N N . ASP A 1 100 ? -3.668 -7.007 -11.859 1.00 94.88 100 ASP A N 1
ATOM 821 C CA . ASP A 1 100 ? -4.737 -6.034 -12.102 1.00 94.88 100 ASP A CA 1
ATOM 822 C C . ASP A 1 100 ? -4.997 -5.091 -10.908 1.00 94.88 100 ASP A C 1
ATOM 824 O O . ASP A 1 100 ? -5.693 -4.094 -11.066 1.00 94.88 100 ASP A O 1
ATOM 828 N N . ALA A 1 101 ? -4.413 -5.358 -9.732 1.00 94.75 101 ALA A N 1
ATOM 829 C CA . ALA A 1 101 ? -4.448 -4.486 -8.555 1.00 94.75 101 ALA A CA 1
ATOM 830 C C . ALA A 1 101 ? -3.224 -3.559 -8.432 1.00 94.75 101 ALA A C 1
ATOM 832 O O . ALA A 1 101 ? -3.012 -2.953 -7.381 1.00 94.75 101 ALA A O 1
ATOM 833 N N . ILE A 1 102 ? -2.371 -3.460 -9.459 1.00 96.12 102 ILE A N 1
ATOM 834 C CA . ILE A 1 102 ? -1.141 -2.657 -9.387 1.00 96.12 102 ILE A CA 1
ATOM 835 C C . ILE A 1 102 ? -1.415 -1.198 -8.998 1.00 96.12 102 ILE A C 1
ATOM 837 O O . ILE A 1 102 ? -0.736 -0.673 -8.114 1.00 96.12 102 ILE A O 1
ATOM 841 N N . ASP A 1 103 ? -2.445 -0.573 -9.571 1.00 94.12 103 ASP A N 1
ATOM 842 C CA . ASP A 1 103 ? -2.815 0.813 -9.265 1.00 94.12 103 ASP A CA 1
ATOM 843 C C . ASP A 1 103 ? -3.353 0.961 -7.830 1.00 94.12 103 ASP A C 1
ATOM 845 O O . ASP A 1 103 ? -3.026 1.929 -7.138 1.00 94.12 103 ASP A O 1
ATOM 849 N N . ASP A 1 104 ? -4.104 -0.031 -7.338 1.00 94.12 104 ASP A N 1
ATOM 850 C CA . ASP A 1 104 ? -4.576 -0.081 -5.951 1.00 94.12 104 ASP A CA 1
ATOM 851 C C . ASP A 1 104 ? -3.404 -0.143 -4.966 1.00 94.12 104 ASP A C 1
ATOM 853 O O . ASP A 1 104 ? -3.350 0.629 -4.007 1.00 94.12 104 ASP A O 1
ATOM 857 N N . ILE A 1 105 ? -2.432 -1.017 -5.237 1.00 97.00 105 ILE A N 1
ATOM 858 C CA . ILE A 1 105 ? -1.227 -1.190 -4.418 1.00 97.00 105 ILE A CA 1
ATOM 859 C C . ILE A 1 105 ? -0.370 0.079 -4.443 1.00 97.00 105 ILE A C 1
ATOM 861 O O . ILE A 1 105 ? 0.122 0.531 -3.405 1.00 97.00 105 ILE A O 1
ATOM 865 N N . HIS A 1 106 ? -0.217 0.695 -5.615 1.00 97.38 106 HIS A N 1
ATOM 866 C CA . HIS A 1 106 ? 0.453 1.983 -5.755 1.00 97.38 106 HIS A CA 1
ATOM 867 C C . HIS A 1 106 ? -0.185 3.059 -4.887 1.00 97.38 106 HIS A C 1
ATOM 869 O O . HIS A 1 106 ? 0.528 3.830 -4.234 1.00 97.38 106 HIS A O 1
ATOM 875 N N . TYR A 1 107 ? -1.513 3.128 -4.901 1.00 95.69 107 TYR A N 1
ATOM 876 C CA . TYR A 1 107 ? -2.251 4.136 -4.166 1.00 95.69 107 TYR A CA 1
ATOM 877 C C . TYR A 1 107 ? -2.202 3.905 -2.654 1.00 95.69 107 TYR A C 1
ATOM 879 O O . TYR A 1 107 ? -2.006 4.861 -1.901 1.00 95.69 107 TYR A O 1
ATOM 887 N N . ASP A 1 108 ? -2.283 2.654 -2.200 1.00 97.19 108 ASP A N 1
ATOM 888 C CA . ASP A 1 108 ? -2.122 2.316 -0.785 1.00 97.19 108 ASP A CA 1
ATOM 889 C C . ASP A 1 108 ? -0.747 2.749 -0.267 1.00 97.19 108 ASP A C 1
ATOM 891 O O . ASP A 1 108 ? -0.647 3.427 0.756 1.00 97.19 108 ASP A O 1
ATOM 895 N N . LEU A 1 109 ? 0.323 2.409 -0.993 1.00 98.12 109 LEU A N 1
ATOM 896 C CA . LEU A 1 109 ? 1.696 2.757 -0.624 1.00 98.12 109 LEU A CA 1
ATOM 897 C C . LEU A 1 109 ? 1.934 4.272 -0.661 1.00 98.12 109 LEU A C 1
ATOM 899 O O . LEU A 1 109 ? 2.650 4.803 0.192 1.00 98.12 109 LEU A O 1
ATOM 903 N N . PHE A 1 110 ? 1.291 4.993 -1.579 1.00 97.25 110 PHE A N 1
ATOM 904 C CA . PHE A 1 110 ? 1.271 6.454 -1.549 1.00 97.25 110 PHE A CA 1
ATOM 905 C C . PHE A 1 110 ? 0.619 6.975 -0.261 1.00 97.25 110 PHE A C 1
ATOM 907 O O . PHE A 1 110 ? 1.195 7.806 0.441 1.00 97.25 110 PHE A O 1
ATOM 914 N N . CYS A 1 111 ? -0.555 6.453 0.098 1.00 96.31 111 CYS A N 1
ATOM 915 C CA . CYS A 1 111 ? -1.276 6.866 1.300 1.00 96.31 111 CYS A CA 1
ATOM 916 C C . CYS A 1 111 ? -0.535 6.489 2.590 1.00 96.31 111 CYS A C 1
ATOM 918 O O . CYS A 1 111 ? -0.557 7.264 3.543 1.00 96.31 111 CYS A O 1
ATOM 920 N N . ILE A 1 112 ? 0.183 5.364 2.620 1.00 97.31 112 ILE A N 1
ATOM 921 C CA . ILE A 1 112 ? 1.066 4.976 3.732 1.00 97.31 112 ILE A CA 1
ATOM 922 C C . ILE A 1 112 ? 2.198 5.990 3.915 1.00 97.31 112 ILE A C 1
ATOM 924 O O . ILE A 1 112 ? 2.478 6.388 5.048 1.00 97.31 112 ILE A O 1
ATOM 928 N N . ALA A 1 113 ? 2.831 6.444 2.829 1.00 96.12 113 ALA A N 1
ATOM 929 C CA . ALA A 1 113 ? 3.877 7.466 2.891 1.00 96.12 113 ALA A CA 1
ATOM 930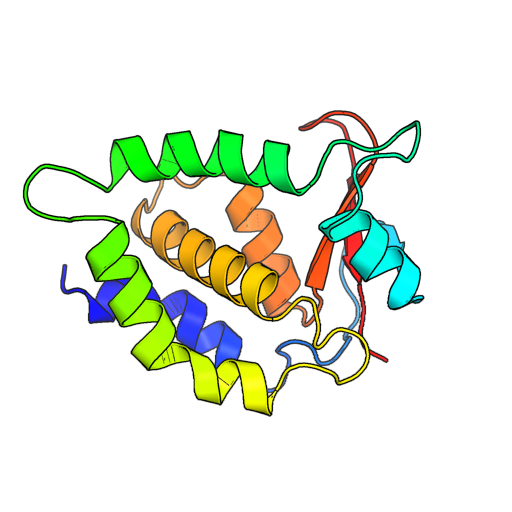 C C . ALA A 1 113 ? 3.331 8.782 3.464 1.00 96.12 113 ALA A C 1
ATOM 932 O O . ALA A 1 113 ? 3.888 9.347 4.409 1.00 96.12 113 ALA A O 1
ATOM 933 N N . LEU A 1 114 ? 2.177 9.220 2.950 1.00 94.94 114 LEU A N 1
ATOM 934 C CA . LEU A 1 114 ? 1.471 10.391 3.457 1.00 94.94 114 LEU A CA 1
ATOM 935 C C . LEU A 1 114 ? 1.131 10.243 4.945 1.00 94.94 114 LEU A C 1
ATOM 937 O O . LEU A 1 114 ? 1.469 11.113 5.746 1.00 94.94 114 LEU A O 1
ATOM 941 N N . ASN A 1 115 ? 0.525 9.122 5.332 1.00 96.00 115 ASN A N 1
ATOM 942 C CA . ASN A 1 115 ? 0.154 8.845 6.713 1.00 96.00 115 ASN A CA 1
ATOM 943 C C . ASN A 1 115 ? 1.387 8.859 7.625 1.00 96.00 115 ASN A C 1
ATOM 945 O O . ASN A 1 115 ? 1.379 9.471 8.689 1.00 96.00 115 ASN A O 1
ATOM 949 N N . SER A 1 116 ? 2.489 8.255 7.175 1.00 94.12 116 SER A N 1
ATOM 950 C CA . SER A 1 116 ? 3.750 8.197 7.917 1.00 94.12 116 SER A CA 1
ATOM 951 C C . SER A 1 116 ? 4.306 9.577 8.262 1.00 94.12 116 SER A C 1
ATOM 953 O O . SER A 1 116 ? 4.823 9.766 9.365 1.00 94.12 116 SER A O 1
ATOM 955 N N . SER A 1 117 ? 4.121 10.555 7.374 1.00 91.81 117 SER A N 1
ATOM 956 C CA . SER A 1 117 ? 4.555 11.942 7.574 1.00 91.81 117 SER A CA 1
ATOM 957 C C . SER A 1 117 ? 3.801 12.696 8.678 1.00 91.81 117 SER A C 1
ATOM 959 O O . SER A 1 117 ? 4.321 13.671 9.220 1.00 91.81 117 SER A O 1
ATOM 961 N N . LEU A 1 118 ? 2.610 12.222 9.067 1.00 90.94 118 LEU A N 1
ATOM 962 C CA . LEU A 1 118 ? 1.774 12.840 10.103 1.00 90.94 118 LEU A CA 1
ATOM 963 C C . LEU A 1 118 ? 2.281 12.588 11.536 1.00 90.94 118 LEU A C 1
ATOM 965 O O . LEU A 1 118 ? 1.740 13.155 12.490 1.00 90.94 118 LEU A O 1
ATOM 969 N N . GLY A 1 119 ? 3.305 11.746 11.719 1.00 87.44 119 GLY A N 1
ATOM 970 C CA . GLY A 1 119 ? 3.907 11.478 13.027 1.00 87.44 119 GLY A CA 1
ATOM 971 C C . GLY A 1 119 ? 2.900 10.913 14.035 1.00 87.44 119 GLY A C 1
ATOM 972 O O . GLY A 1 119 ? 2.387 9.814 13.854 1.00 87.44 119 GLY A O 1
ATOM 973 N N . GLY A 1 120 ? 2.620 11.654 15.112 1.00 86.81 120 GLY A N 1
ATOM 974 C CA . GLY A 1 120 ? 1.656 11.248 16.147 1.00 86.81 120 GLY A CA 1
ATOM 975 C C . GLY A 1 120 ? 0.179 11.353 15.739 1.00 86.81 120 GLY A C 1
ATOM 976 O O . GLY A 1 120 ? -0.675 10.871 16.473 1.00 86.81 120 GLY A O 1
ATOM 977 N N . ASN A 1 121 ? -0.127 11.956 14.585 1.00 88.69 121 ASN A N 1
ATOM 978 C CA . ASN A 1 121 ? -1.494 12.189 14.098 1.00 88.69 121 ASN A CA 1
ATOM 979 C C . ASN A 1 121 ? -1.895 11.231 12.961 1.00 88.69 121 ASN A C 1
ATOM 981 O O . ASN A 1 121 ? -2.702 11.595 12.102 1.00 88.69 121 ASN A O 1
ATOM 985 N N . LYS A 1 122 ? -1.282 10.042 12.917 1.00 92.69 122 LYS A N 1
ATOM 986 C CA . LYS A 1 122 ? -1.556 9.000 11.919 1.00 92.69 122 LYS A CA 1
ATOM 987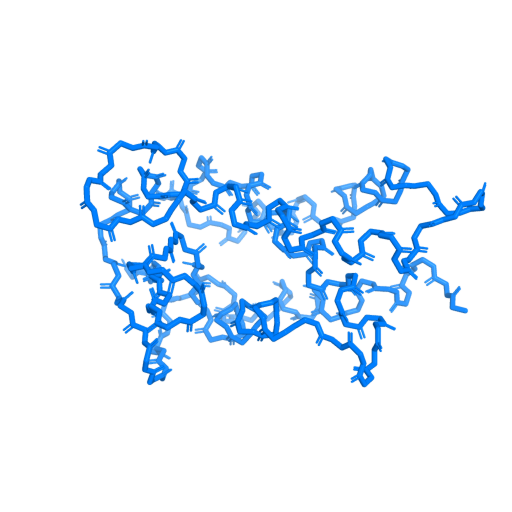 C C . LYS A 1 122 ? -3.005 8.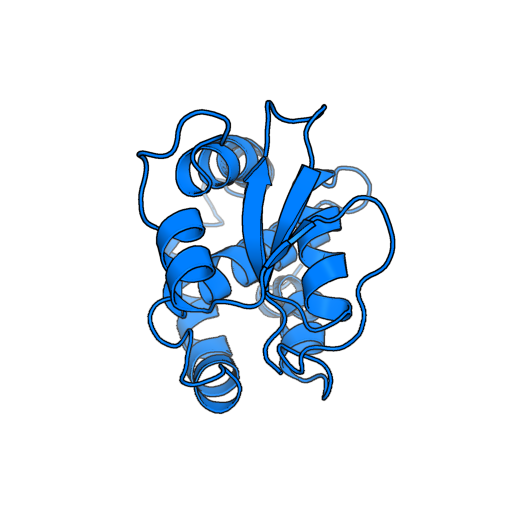520 11.982 1.00 92.69 122 LYS A C 1
ATOM 989 O O . LYS A 1 122 ? -3.564 8.330 13.059 1.00 92.69 122 LYS A O 1
ATOM 994 N N . GLU A 1 123 ? -3.564 8.218 10.818 1.00 95.25 123 GLU A N 1
ATOM 995 C CA . GLU A 1 123 ? -4.770 7.409 10.694 1.00 95.25 123 GLU A CA 1
ATOM 996 C C . GLU A 1 123 ? -4.471 5.955 11.066 1.00 95.25 123 GLU A C 1
ATOM 998 O O . GLU A 1 123 ? -3.521 5.340 10.558 1.00 95.25 123 GLU A O 1
ATOM 1003 N N . VAL A 1 124 ? -5.307 5.396 11.944 1.00 93.94 124 VAL A N 1
ATOM 1004 C CA . VAL A 1 124 ? -5.195 4.003 12.408 1.00 93.94 124 VAL A CA 1
ATOM 1005 C C . VAL A 1 124 ? -5.336 3.040 11.233 1.00 93.94 124 VAL A C 1
ATOM 1007 O O . VAL A 1 124 ? -4.516 2.140 11.088 1.00 93.94 124 VAL A O 1
ATOM 1010 N N . PHE A 1 125 ? -6.300 3.290 10.348 1.00 94.69 125 PHE A N 1
ATOM 1011 C CA . PHE A 1 125 ? -6.559 2.476 9.161 1.00 94.69 125 PHE A CA 1
ATOM 1012 C C . PHE A 1 125 ? -5.318 2.285 8.277 1.00 94.69 125 PHE A C 1
ATOM 1014 O O . PHE A 1 125 ? -4.911 1.157 8.013 1.00 94.69 125 PHE A O 1
ATOM 1021 N N . PHE A 1 126 ? -4.643 3.372 7.889 1.00 95.81 126 PHE A N 1
ATOM 1022 C CA . PHE A 1 126 ? -3.435 3.269 7.064 1.00 95.81 126 PHE A CA 1
ATOM 1023 C C . PHE A 1 126 ? -2.221 2.737 7.829 1.00 95.81 126 PHE A C 1
ATOM 1025 O O . PHE A 1 126 ? -1.324 2.179 7.208 1.00 95.81 126 PHE A O 1
ATOM 1032 N N . SER A 1 127 ? -2.198 2.850 9.161 1.00 95.44 127 SER A N 1
ATOM 1033 C CA . SER A 1 127 ? -1.190 2.164 9.985 1.00 95.44 127 SER A CA 1
ATOM 1034 C C . SER A 1 127 ? -1.407 0.644 9.978 1.00 95.44 127 SER A C 1
ATOM 1036 O O . SER A 1 127 ? -0.449 -0.122 9.984 1.00 95.44 127 SER A O 1
ATOM 1038 N N . GLN A 1 128 ? -2.666 0.201 9.914 1.00 94.38 128 GLN A N 1
ATOM 1039 C CA . GLN A 1 128 ? -3.038 -1.208 9.790 1.00 94.38 128 GLN A CA 1
ATOM 1040 C C . GLN A 1 128 ? -2.675 -1.766 8.402 1.00 94.38 128 GLN A C 1
ATOM 1042 O O . GLN A 1 128 ? -2.083 -2.838 8.305 1.00 94.38 128 GLN A O 1
ATOM 1047 N N . ILE A 1 129 ? -2.953 -1.007 7.334 1.00 95.56 129 ILE A N 1
ATOM 1048 C CA . ILE A 1 129 ? -2.535 -1.332 5.957 1.00 95.56 129 ILE A CA 1
ATOM 1049 C C . ILE A 1 129 ? -1.001 -1.401 5.855 1.00 95.56 129 ILE A C 1
ATOM 1051 O O . ILE A 1 129 ? -0.470 -2.349 5.278 1.00 95.56 129 ILE A O 1
ATOM 1055 N N . GLU A 1 130 ? -0.277 -0.440 6.442 1.00 96.25 130 GLU A N 1
ATOM 1056 C CA . GLU A 1 130 ? 1.194 -0.436 6.492 1.00 96.25 130 GLU A CA 1
ATOM 1057 C C . GLU A 1 130 ? 1.743 -1.739 7.090 1.00 96.25 130 GLU A C 1
ATOM 1059 O O . GLU A 1 130 ? 2.635 -2.364 6.512 1.00 96.25 130 GLU A O 1
ATOM 1064 N N . GLU A 1 131 ? 1.187 -2.171 8.222 1.00 94.94 131 GLU A N 1
ATOM 1065 C CA . GLU A 1 131 ? 1.606 -3.396 8.900 1.00 94.94 131 GLU A CA 1
ATOM 1066 C C . GLU A 1 131 ? 1.336 -4.647 8.049 1.00 94.94 131 GLU A C 1
ATOM 1068 O O . GLU A 1 131 ? 2.180 -5.538 7.964 1.00 94.94 131 GLU A O 1
ATOM 1073 N N . ILE A 1 132 ? 0.216 -4.689 7.326 1.00 95.75 132 ILE A N 1
ATOM 1074 C CA . ILE A 1 132 ? -0.103 -5.794 6.413 1.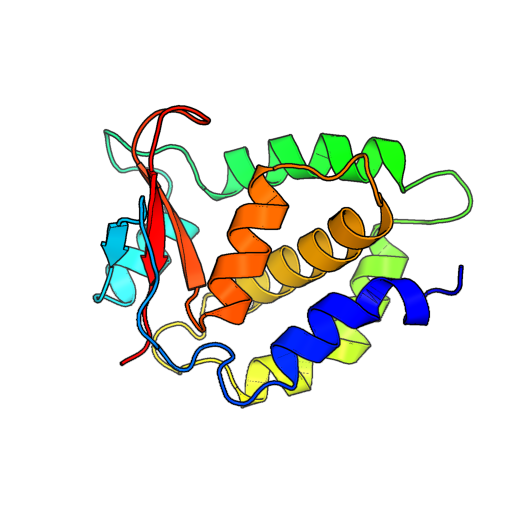00 95.75 132 ILE A CA 1
ATOM 1075 C C . ILE A 1 132 ? 0.930 -5.915 5.286 1.00 95.75 132 ILE A C 1
ATOM 1077 O O . ILE A 1 132 ? 1.421 -7.018 5.021 1.00 95.75 132 ILE A O 1
ATOM 1081 N N . TYR A 1 133 ? 1.312 -4.803 4.651 1.00 96.56 133 TYR A N 1
ATOM 1082 C CA . TYR A 1 133 ? 2.355 -4.831 3.621 1.00 96.56 133 TYR A CA 1
ATOM 1083 C C . TYR A 1 133 ? 3.722 -5.221 4.196 1.00 96.56 133 TYR A C 1
ATOM 1085 O O . TYR A 1 133 ? 4.460 -5.977 3.559 1.00 96.56 133 TYR A O 1
ATOM 1093 N N . LYS A 1 134 ? 4.050 -4.775 5.418 1.00 95.06 134 LYS A N 1
ATOM 1094 C CA . LYS A 1 134 ? 5.255 -5.208 6.148 1.00 95.06 134 LYS A CA 1
ATOM 1095 C C . LYS A 1 134 ? 5.244 -6.698 6.478 1.00 95.06 134 LYS A C 1
ATOM 1097 O O . LYS A 1 134 ? 6.307 -7.294 6.596 1.00 95.06 134 LYS A O 1
ATOM 1102 N N . GLN A 1 135 ? 4.076 -7.319 6.577 1.00 93.88 135 GLN A N 1
ATOM 1103 C CA . GLN A 1 135 ? 3.931 -8.766 6.741 1.00 93.88 135 GLN A CA 1
ATOM 1104 C C . GLN A 1 135 ? 3.801 -9.505 5.399 1.00 93.88 135 GLN A C 1
ATOM 1106 O O . GLN A 1 135 ? 3.735 -10.730 5.371 1.00 93.88 135 GLN A O 1
ATOM 1111 N N . GLY A 1 136 ? 3.828 -8.795 4.269 1.00 94.38 136 GLY A N 1
ATOM 1112 C CA . GLY A 1 136 ? 3.830 -9.393 2.937 1.00 94.38 136 GLY A CA 1
ATOM 1113 C C . GLY A 1 136 ? 2.464 -9.792 2.391 1.00 94.38 136 GLY A C 1
ATOM 1114 O O . GLY A 1 136 ? 2.408 -10.589 1.451 1.00 94.38 136 GLY A O 1
ATOM 1115 N N . GLY A 1 137 ? 1.381 -9.268 2.967 1.00 94.69 137 GLY A N 1
ATOM 1116 C CA . GLY A 1 137 ? 0.039 -9.380 2.400 1.00 94.69 137 GLY A CA 1
ATOM 1117 C C . GLY A 1 137 ? -0.371 -8.154 1.599 1.00 94.69 137 GLY A C 1
ATOM 1118 O O . GLY A 1 137 ? 0.289 -7.117 1.630 1.00 94.69 137 GLY A O 1
ATOM 1119 N N . TRP A 1 138 ? -1.496 -8.290 0.907 1.00 96.19 138 TRP A N 1
ATOM 1120 C CA . TRP A 1 138 ? -2.175 -7.201 0.217 1.00 96.19 138 TRP A CA 1
ATOM 1121 C C . TRP A 1 138 ? -3.564 -6.984 0.841 1.00 96.19 138 TRP A C 1
ATOM 1123 O O . TRP A 1 138 ? -4.393 -7.895 0.766 1.00 96.19 138 TRP A O 1
ATOM 1133 N N . PRO A 1 139 ? -3.834 -5.837 1.494 1.00 95.06 139 PRO A N 1
ATOM 1134 C CA . PRO A 1 139 ? -5.161 -5.543 2.023 1.00 95.06 139 PRO A CA 1
ATOM 1135 C C . PRO A 1 139 ? -6.130 -5.289 0.865 1.00 95.06 139 PRO A C 1
ATOM 1137 O O . PRO A 1 139 ? -5.917 -4.389 0.056 1.00 95.06 139 PRO A O 1
ATOM 1140 N N . CYS A 1 140 ? -7.184 -6.095 0.779 1.00 93.19 140 CYS A N 1
ATOM 1141 C CA . CYS A 1 140 ? -8.073 -6.120 -0.383 1.00 93.19 140 CYS A CA 1
ATOM 1142 C C . CYS A 1 140 ? -9.555 -5.942 -0.037 1.00 93.19 140 CYS A C 1
ATOM 1144 O O . CYS A 1 140 ? -10.394 -6.026 -0.924 1.00 93.19 140 CYS A O 1
ATOM 1146 N N . GLY A 1 141 ? -9.904 -5.698 1.227 1.00 92.19 141 GLY A N 1
ATOM 1147 C CA . GLY A 1 141 ? -11.292 -5.446 1.596 1.00 92.19 141 GLY A CA 1
ATOM 1148 C C . GLY A 1 141 ? -11.517 -5.264 3.089 1.00 92.19 141 GLY A C 1
ATOM 1149 O O . GLY A 1 141 ? -10.595 -5.368 3.900 1.00 92.19 141 GLY A O 1
ATOM 1150 N N . TRP A 1 142 ? -12.772 -5.016 3.455 1.00 91.69 142 TRP A N 1
ATOM 1151 C CA . TRP A 1 142 ? -13.207 -4.869 4.840 1.00 91.69 142 TRP A CA 1
ATOM 1152 C C . TRP A 1 142 ? -14.570 -5.535 5.044 1.00 91.69 142 TRP A C 1
ATOM 1154 O O . TRP A 1 142 ? -15.539 -5.222 4.350 1.00 91.69 142 TRP A O 1
ATOM 1164 N N . LYS A 1 143 ? -14.652 -6.473 5.991 1.00 90.12 143 LYS A N 1
ATOM 1165 C CA . LYS A 1 143 ? -15.896 -7.163 6.343 1.00 90.12 143 LYS A CA 1
ATOM 1166 C C . LYS A 1 143 ? -16.588 -6.454 7.504 1.00 90.12 143 LYS A C 1
ATOM 1168 O O . LYS A 1 143 ? -15.987 -6.272 8.559 1.00 90.12 143 LYS A O 1
ATOM 1173 N N . GLY A 1 144 ? -17.874 -6.140 7.350 1.00 88.00 144 GLY A N 1
ATOM 1174 C CA . GLY A 1 144 ? -18.645 -5.365 8.324 1.00 88.00 144 GLY A CA 1
ATOM 1175 C C . GLY A 1 144 ? -18.409 -3.858 8.200 1.00 88.00 144 GLY A C 1
ATOM 1176 O O . GLY A 1 144 ? -17.937 -3.384 7.174 1.00 88.00 144 GLY A O 1
ATOM 1177 N N . THR A 1 145 ? -18.755 -3.100 9.242 1.00 87.62 145 THR A N 1
ATOM 1178 C CA . THR A 1 145 ? -18.656 -1.629 9.245 1.00 87.62 145 THR A CA 1
ATOM 1179 C C . THR A 1 145 ? -17.358 -1.170 9.896 1.00 87.62 145 THR A C 1
ATOM 1181 O O . THR A 1 145 ? -17.027 -1.624 10.994 1.00 87.62 145 THR A O 1
ATOM 1184 N N . TYR A 1 146 ? -16.605 -0.277 9.261 1.00 88.94 146 TYR A N 1
ATOM 1185 C CA . TYR A 1 146 ? -15.422 0.321 9.875 1.00 88.94 146 TYR A CA 1
ATOM 1186 C C . TYR A 1 146 ? -15.834 1.291 11.008 1.00 88.94 146 TYR A C 1
ATOM 1188 O O . TYR A 1 146 ? -16.753 2.091 10.822 1.00 88.94 146 TYR A O 1
ATOM 1196 N N . PRO A 1 147 ? -15.166 1.291 12.184 1.00 91.00 147 PRO A N 1
ATOM 1197 C CA . PRO A 1 147 ? -13.964 0.526 12.540 1.00 91.00 147 PRO A CA 1
ATOM 1198 C C . PRO A 1 147 ? -14.215 -0.812 13.260 1.00 91.00 147 PRO A C 1
ATOM 1200 O O . PRO A 1 147 ? -13.262 -1.426 13.724 1.00 91.00 147 PRO A O 1
ATOM 1203 N N . GLN A 1 148 ? -15.462 -1.263 13.420 1.00 89.44 148 GLN A N 1
ATOM 1204 C CA . GLN A 1 148 ? -15.783 -2.480 14.186 1.00 89.44 148 GLN A CA 1
ATOM 1205 C C . GLN A 1 148 ? -15.586 -3.792 13.408 1.00 89.44 148 GLN A C 1
ATOM 1207 O O . GLN A 1 148 ? -15.616 -4.860 14.016 1.00 89.44 148 GLN A O 1
ATOM 1212 N N . GLY A 1 149 ? -15.447 -3.716 12.085 1.00 88.56 149 GLY A N 1
ATOM 1213 C CA . GLY A 1 149 ? -15.243 -4.863 11.205 1.00 88.56 149 GLY A CA 1
ATOM 1214 C C . GLY A 1 149 ? -13.811 -5.402 11.177 1.00 88.56 149 GLY A C 1
ATOM 1215 O O . GLY A 1 149 ? -12.965 -5.037 11.992 1.00 88.56 149 GLY A O 1
ATOM 1216 N N . GLU A 1 150 ? -13.549 -6.281 10.213 1.00 90.94 150 GLU A N 1
ATOM 1217 C CA . GLU A 1 150 ? -12.262 -6.958 10.043 1.00 90.94 150 GLU A CA 1
ATOM 1218 C C . GLU A 1 150 ? -11.691 -6.692 8.652 1.00 90.94 150 GLU A C 1
ATOM 1220 O O . GLU A 1 150 ? -12.387 -6.813 7.640 1.00 90.94 150 GLU A O 1
ATOM 1225 N N . ILE A 1 151 ? -10.400 -6.374 8.591 1.00 93.06 151 ILE A N 1
ATOM 1226 C CA . ILE A 1 151 ? -9.695 -6.213 7.321 1.00 93.06 151 ILE A CA 1
ATOM 1227 C C . ILE A 1 151 ? -9.483 -7.573 6.654 1.00 93.06 151 ILE A C 1
ATOM 1229 O O . ILE A 1 151 ? -9.142 -8.568 7.301 1.00 93.06 151 ILE A O 1
ATOM 1233 N N . ILE A 1 152 ? -9.681 -7.607 5.342 1.00 92.88 152 ILE A N 1
ATOM 1234 C CA . ILE A 1 152 ? -9.466 -8.782 4.507 1.00 92.88 152 ILE A CA 1
ATOM 1235 C C . ILE A 1 152 ? -8.130 -8.619 3.809 1.00 92.88 152 ILE A C 1
ATOM 1237 O O . ILE A 1 152 ? -7.822 -7.563 3.251 1.00 92.88 152 ILE A O 1
ATOM 1241 N N . VAL A 1 153 ? -7.331 -9.678 3.848 1.00 94.81 153 VAL A N 1
ATOM 1242 C CA . VAL A 1 153 ? -5.984 -9.667 3.308 1.00 94.81 153 VAL A CA 1
ATOM 1243 C C . VAL A 1 153 ? -5.766 -10.841 2.385 1.00 94.81 153 VAL A C 1
ATOM 1245 O O . VAL A 1 153 ? -5.941 -11.999 2.765 1.00 94.81 153 VAL A O 1
ATOM 1248 N N . PHE A 1 154 ? -5.296 -10.535 1.186 1.00 94.75 154 PHE A N 1
ATOM 1249 C CA . PHE A 1 154 ? -4.796 -11.528 0.268 1.00 94.75 154 PHE A CA 1
ATOM 1250 C C . PHE A 1 154 ? -3.354 -11.914 0.600 1.00 94.75 154 PHE A C 1
ATOM 1252 O O . PHE A 1 154 ? -2.476 -11.059 0.751 1.00 94.75 154 PHE A O 1
ATOM 1259 N N . LEU A 1 155 ? -3.099 -13.223 0.668 1.00 92.94 155 LEU A N 1
ATOM 1260 C CA . LEU A 1 155 ? -1.754 -13.777 0.815 1.00 92.94 155 LEU A CA 1
ATOM 1261 C C . LEU A 1 155 ? -1.323 -14.493 -0.469 1.00 92.94 155 LEU A C 1
ATOM 1263 O O . LEU A 1 155 ? -1.787 -15.613 -0.706 1.00 92.94 155 LEU A O 1
ATOM 1267 N N . PRO A 1 156 ? -0.408 -13.909 -1.262 1.00 83.75 156 PRO A N 1
ATOM 1268 C CA 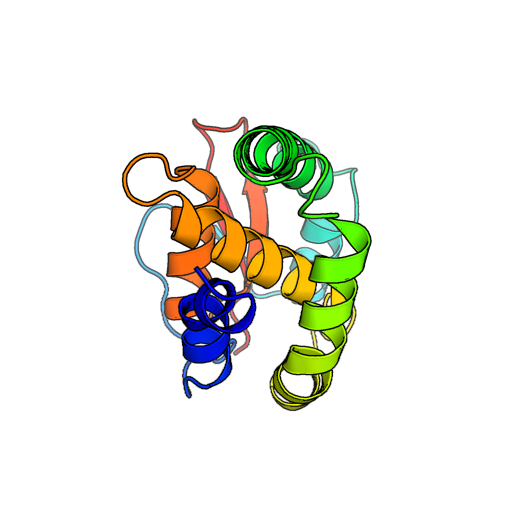. PRO A 1 156 ? 0.135 -14.569 -2.443 1.00 83.75 156 PRO A CA 1
ATOM 1269 C C . PRO A 1 156 ? 1.013 -15.763 -2.039 1.00 83.75 156 PRO A C 1
ATOM 1271 O O . PRO A 1 156 ? 2.167 -15.589 -1.665 1.00 83.75 156 PRO A O 1
ATOM 1274 N N . LYS A 1 157 ? 0.458 -16.978 -2.092 1.00 71.50 157 LYS A N 1
ATOM 1275 C CA . LYS A 1 157 ? 1.184 -18.248 -1.929 1.00 71.50 157 LYS A CA 1
ATOM 1276 C C . LYS A 1 157 ? 1.103 -19.091 -3.189 1.00 71.50 157 LYS A C 1
ATOM 1278 O O . LYS A 1 157 ? 0.035 -19.045 -3.836 1.00 71.50 157 LYS A O 1
#

Sequence (157 aa):
MTIESLFVTSMEIIDSNIFLAGNTITENTIVERNPRIALDLAQDQGIQEFELWTDLREQITKNINERIFDSNLVKSELLKYWYDAAFNKIENKIPKQIYDAIDDIHYDLFCIALNSSLGGNKEVFFSQIEEIYKQGGWPCGWKGTYPQGEIIVFLPK

Organism: Delftia acidovorans (NCBI:txid80866)

Foldseek 3Di:
DDLVQLQVLLVVLLPDPLQLQQFDDDDQEAEDAQLVVLQCQQPPDDDPQFDNNVVVVVVVLVVLCVVPDDPVDDPVVSLVVLCVPCVVSLCVPPDPSNSVCSVVSSVLSSSLSSQVVVPPPHDPVSVVQSVCSSNNWHFRTWGHDPPVTGTYTYGHD

pLDDT: mean 89.96, std 8.93, range [53.59, 98.12]

Secondary structure (DSSP, 8-state):
--HHHHSHHHHHHHHSTTTTS-PPPPSSEEEE--HHHHHHHHH----TTEE-HHHHHHHHHHHHHHHH--SSS-HHHHHHHHHHHHHHHHHTTS-GGGGGGHHHHHHHHHHHHHHHHTGGG--HHHHHHHHHHHTT-EEEEEESSTTTSEEEEE---

Radius of gyration: 14.93 Å; chains: 1; bounding box: 36×44×28 Å